Protein AF-A0ABD0Q098-F1 (afdb_monomer)

Structure (mmCIF, N/CA/C/O backbone):
data_AF-A0ABD0Q098-F1
#
_entry.id   AF-A0ABD0Q098-F1
#
loop_
_atom_site.group_PDB
_atom_site.id
_atom_site.type_symbol
_atom_site.label_atom_id
_atom_site.label_alt_id
_atom_site.label_comp_id
_atom_site.label_asym_id
_atom_site.label_entity_id
_atom_site.label_seq_id
_atom_site.pdbx_PDB_ins_code
_atom_site.Cartn_x
_atom_site.Cartn_y
_atom_site.Cartn_z
_atom_site.occupancy
_atom_site.B_iso_or_equiv
_atom_site.auth_seq_id
_atom_site.auth_comp_id
_atom_site.auth_asym_id
_atom_site.auth_atom_id
_atom_site.pdbx_PDB_model_num
ATOM 1 N N . VAL A 1 1 ? 10.739 -6.436 7.083 1.00 72.69 1 VAL A N 1
ATOM 2 C CA . VAL A 1 1 ? 9.277 -6.296 6.882 1.00 72.69 1 VAL A CA 1
ATOM 3 C C . VAL A 1 1 ? 8.904 -4.875 7.267 1.00 72.69 1 VAL A C 1
ATOM 5 O O . VAL A 1 1 ? 9.340 -4.449 8.328 1.00 72.69 1 VAL A O 1
ATOM 8 N N . ALA A 1 2 ? 8.213 -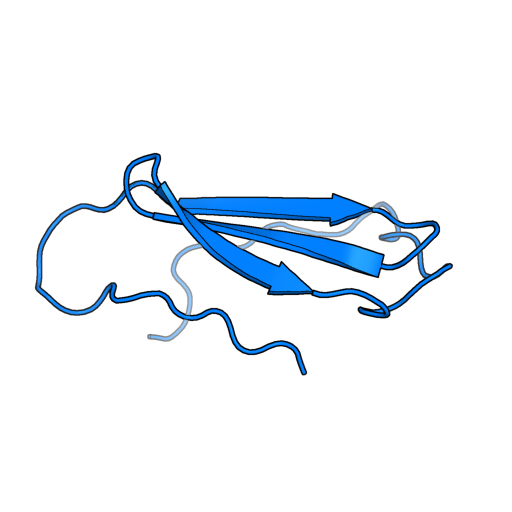4.126 6.402 1.00 87.25 2 ALA A N 1
ATOM 9 C CA . ALA A 1 2 ? 7.745 -2.779 6.739 1.00 87.25 2 ALA A CA 1
ATOM 10 C C . ALA A 1 2 ? 6.547 -2.874 7.694 1.00 87.25 2 ALA A C 1
ATOM 12 O O . ALA A 1 2 ? 5.651 -3.686 7.469 1.00 87.25 2 ALA A O 1
ATOM 13 N N . GLN A 1 3 ? 6.542 -2.069 8.755 1.00 89.81 3 GLN A N 1
ATOM 14 C CA . GLN A 1 3 ? 5.392 -1.943 9.647 1.00 89.81 3 GLN A CA 1
ATOM 15 C C . GLN A 1 3 ? 4.545 -0.754 9.197 1.00 89.81 3 GLN A C 1
ATOM 17 O O . GLN A 1 3 ? 5.048 0.365 9.106 1.00 89.81 3 GLN A O 1
ATOM 22 N N . LEU A 1 4 ? 3.269 -1.004 8.907 1.00 92.31 4 LEU A N 1
ATOM 23 C CA . LEU A 1 4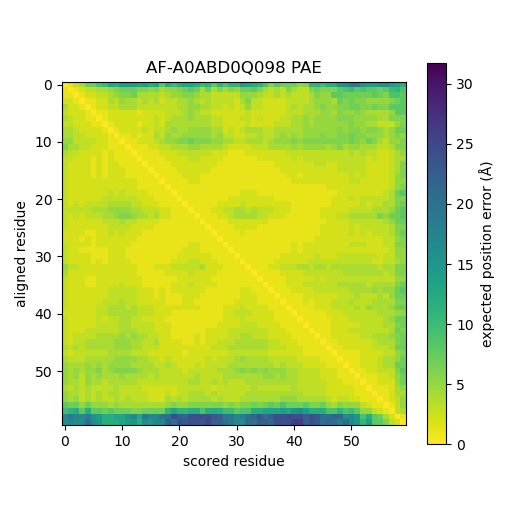 ? 2.312 0.035 8.541 1.00 92.31 4 LEU A CA 1
ATOM 24 C C . LEU A 1 4 ? 1.630 0.531 9.825 1.00 92.31 4 LEU A C 1
ATOM 26 O O . LEU A 1 4 ? 0.960 -0.268 10.481 1.00 92.31 4 LEU A O 1
ATOM 30 N N . PRO A 1 5 ? 1.781 1.807 10.213 1.00 93.19 5 PRO A N 1
ATOM 31 C CA . PRO A 1 5 ? 1.185 2.345 11.436 1.00 93.19 5 PRO A CA 1
ATOM 32 C C . PRO A 1 5 ? -0.309 2.663 11.227 1.00 93.19 5 PRO A C 1
ATOM 34 O O . PRO A 1 5 ? -0.721 3.818 11.275 1.00 93.19 5 PRO A O 1
ATOM 37 N N . LEU A 1 6 ? -1.115 1.636 10.943 1.00 94.56 6 LEU A N 1
ATOM 38 C CA . LEU A 1 6 ? -2.560 1.737 10.712 1.00 94.56 6 LEU A CA 1
ATOM 39 C C . LEU A 1 6 ? -3.334 1.225 11.931 1.00 94.56 6 LEU A C 1
ATOM 41 O O . LEU A 1 6 ? -2.924 0.261 12.574 1.00 94.56 6 LEU A O 1
ATOM 45 N N . SER A 1 7 ? -4.476 1.843 12.222 1.00 94.62 7 SER A N 1
ATOM 46 C CA . SER A 1 7 ? -5.395 1.425 13.289 1.00 94.62 7 SER A CA 1
ATOM 47 C C . SER A 1 7 ? -6.736 1.048 12.666 1.00 94.62 7 SER A C 1
ATOM 49 O O . SER A 1 7 ? -7.521 1.934 12.351 1.00 94.62 7 SER A O 1
ATOM 51 N N . LEU A 1 8 ? -6.970 -0.252 12.445 1.00 93.75 8 LEU A N 1
ATOM 52 C CA . LEU A 1 8 ? -8.108 -0.761 11.654 1.00 93.75 8 LEU A CA 1
ATOM 53 C C . LEU A 1 8 ? -9.119 -1.598 12.459 1.00 93.75 8 LEU A C 1
ATOM 55 O O . LEU A 1 8 ? -10.128 -2.038 11.918 1.00 93.75 8 LEU A O 1
ATOM 59 N N . SER A 1 9 ? -8.839 -1.876 13.734 1.00 92.31 9 SER A N 1
ATOM 60 C CA . SER A 1 9 ? -9.595 -2.831 14.556 1.00 92.31 9 SER A CA 1
ATOM 61 C C . SER A 1 9 ? -10.598 -2.167 15.508 1.00 92.31 9 SER A C 1
ATOM 63 O O . SER A 1 9 ? -10.861 -2.698 16.584 1.00 92.31 9 SER A O 1
ATOM 65 N N . ASP A 1 10 ? -11.132 -0.997 15.155 1.00 94.38 10 ASP A N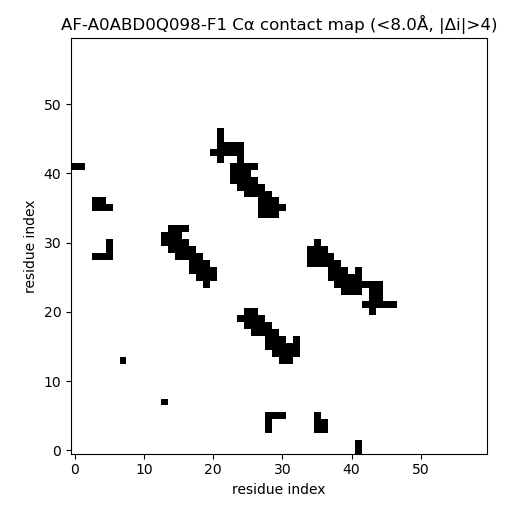 1
ATOM 66 C CA . ASP A 1 10 ? -12.067 -0.230 15.994 1.00 94.38 10 ASP A CA 1
ATOM 67 C C . ASP A 1 10 ? -13.555 -0.474 15.650 1.00 94.38 10 ASP A C 1
ATOM 69 O O . ASP A 1 10 ? -14.448 0.120 16.255 1.00 94.38 10 ASP A O 1
ATOM 73 N N . GLY A 1 11 ? -13.830 -1.361 14.685 1.00 94.81 11 GLY A N 1
ATOM 74 C CA . GLY A 1 11 ? -15.179 -1.698 14.223 1.00 94.81 11 GLY A CA 1
ATOM 75 C C . GLY A 1 11 ? -15.784 -0.694 13.236 1.00 94.81 11 GLY A C 1
ATOM 76 O O . GLY A 1 11 ? -16.956 -0.835 12.87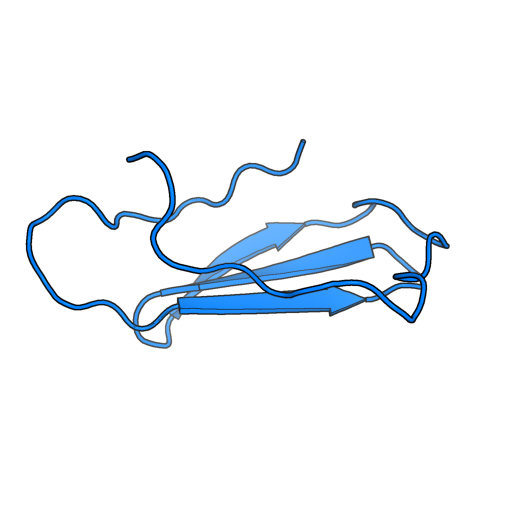8 1.00 94.81 11 GLY A O 1
ATOM 77 N N . ARG A 1 12 ? -15.023 0.309 12.784 1.00 96.25 12 ARG A N 1
ATOM 78 C CA . ARG A 1 12 ? -15.460 1.293 11.789 1.00 96.25 12 ARG A CA 1
ATOM 79 C C . ARG A 1 12 ? -14.905 0.969 10.407 1.00 96.25 12 ARG A C 1
ATOM 81 O O . ARG A 1 12 ? -13.916 0.262 10.238 1.00 96.25 12 ARG A O 1
ATOM 88 N N . TRP A 1 13 ? -15.570 1.511 9.390 1.00 96.69 13 TRP A N 1
ATOM 89 C CA . TRP A 1 13 ? -15.024 1.500 8.039 1.00 96.69 13 TRP A CA 1
ATOM 90 C C . TRP A 1 13 ? -13.861 2.491 7.941 1.00 96.69 13 TRP A C 1
ATOM 92 O O . TRP A 1 13 ? -13.999 3.637 8.374 1.00 96.69 13 TRP A O 1
ATOM 102 N N . HIS A 1 14 ? -12.768 2.052 7.319 1.00 97.12 14 HIS A N 1
ATOM 103 C CA . HIS A 1 14 ? -11.602 2.875 7.015 1.00 97.12 14 HIS A CA 1
ATOM 104 C C . HIS A 1 14 ? -11.247 2.789 5.533 1.00 97.12 14 HIS A C 1
ATOM 106 O O . HIS A 1 14 ? -11.299 1.716 4.926 1.00 97.12 14 HIS A O 1
ATOM 112 N N . HIS A 1 15 ? -10.815 3.911 4.965 1.00 97.56 15 HIS A N 1
ATOM 113 C CA . HIS A 1 15 ? -10.205 3.960 3.642 1.00 97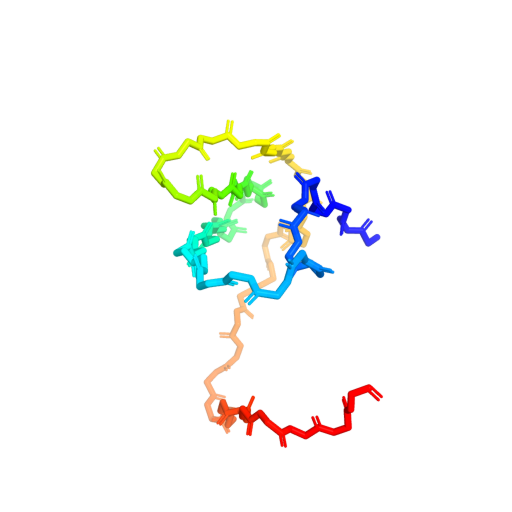.56 15 HIS A CA 1
ATOM 114 C C . HIS A 1 15 ? -8.688 3.801 3.763 1.00 97.56 15 HIS A C 1
ATOM 116 O O . HIS A 1 15 ? -8.046 4.606 4.435 1.00 97.56 15 HIS A O 1
ATOM 122 N N . VAL A 1 16 ? -8.100 2.809 3.091 1.00 97.38 16 VAL A N 1
ATOM 123 C CA . VAL A 1 16 ? -6.650 2.566 3.127 1.00 97.38 16 VAL A CA 1
ATOM 124 C C . VAL A 1 16 ? -6.054 2.686 1.730 1.00 97.38 16 VAL A C 1
ATOM 126 O O . VAL A 1 16 ? -6.516 2.026 0.801 1.00 97.38 16 VAL A O 1
ATOM 129 N N . CYS A 1 17 ? -4.982 3.471 1.603 1.00 98.00 17 CYS A N 1
ATOM 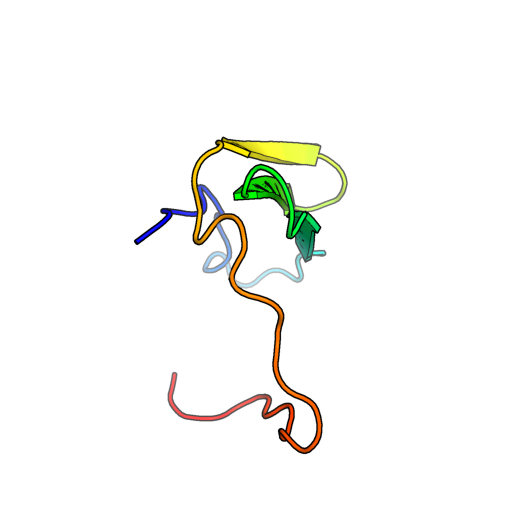130 C CA . CYS A 1 17 ? -4.153 3.513 0.396 1.00 98.00 17 CYS A CA 1
ATOM 131 C C . CYS A 1 17 ? -2.707 3.175 0.750 1.00 98.00 17 CYS A C 1
ATOM 133 O O . CYS A 1 17 ? -2.158 3.747 1.690 1.00 98.00 17 CYS A O 1
ATOM 135 N N . ILE A 1 18 ? -2.079 2.300 -0.035 1.00 97.31 18 ILE A N 1
ATOM 136 C CA . ILE A 1 18 ? -0.649 1.993 0.059 1.00 97.31 18 ILE A CA 1
ATOM 137 C C . ILE A 1 18 ? -0.007 2.284 -1.294 1.00 97.31 18 ILE A C 1
ATOM 139 O O . ILE A 1 18 ? -0.522 1.854 -2.327 1.00 97.31 18 ILE A O 1
ATOM 143 N N . THR A 1 19 ? 1.114 2.998 -1.291 1.00 97.69 19 THR A N 1
ATOM 144 C CA . THR A 1 19 ? 1.936 3.225 -2.486 1.00 97.69 19 THR A CA 1
ATOM 145 C C . THR A 1 19 ? 3.288 2.547 -2.318 1.00 97.69 19 THR A C 1
ATOM 147 O O . THR A 1 19 ? 3.772 2.362 -1.200 1.00 97.69 19 THR A O 1
ATOM 150 N N . TRP A 1 20 ? 3.890 2.143 -3.436 1.00 98.00 20 TRP A N 1
ATOM 151 C CA . TRP A 1 20 ? 5.246 1.612 -3.470 1.00 98.00 20 TRP A CA 1
ATOM 152 C C . TRP A 1 20 ? 5.893 1.859 -4.836 1.00 98.00 20 TRP A C 1
ATOM 154 O O . TRP A 1 20 ? 5.239 1.699 -5.870 1.00 98.00 20 TRP A O 1
ATOM 164 N N . THR A 1 21 ? 7.176 2.215 -4.853 1.00 97.81 21 THR A N 1
ATOM 165 C CA . THR A 1 21 ? 7.967 2.411 -6.075 1.00 97.81 21 THR A CA 1
ATOM 166 C C . THR A 1 21 ? 9.057 1.353 -6.215 1.00 97.81 21 THR A C 1
ATOM 168 O O . THR A 1 21 ? 9.819 1.069 -5.295 1.00 97.81 21 THR A O 1
ATOM 171 N N . THR A 1 22 ? 9.207 0.798 -7.420 1.00 98.06 22 THR A N 1
ATOM 172 C CA . THR A 1 22 ? 10.190 -0.270 -7.661 1.00 98.06 22 THR A CA 1
ATOM 173 C C . THR A 1 22 ? 11.635 0.185 -7.537 1.00 98.06 22 THR A C 1
ATOM 175 O O . THR A 1 22 ? 12.471 -0.592 -7.098 1.00 98.06 22 THR A O 1
ATOM 178 N N . ARG A 1 23 ? 11.965 1.413 -7.939 1.00 97.44 23 ARG A N 1
ATOM 179 C CA . ARG A 1 23 ? 13.365 1.849 -8.050 1.00 97.44 23 ARG A CA 1
ATOM 180 C C . ARG A 1 23 ? 14.059 1.953 -6.690 1.00 97.44 23 ARG A C 1
ATOM 182 O O . ARG A 1 23 ? 15.147 1.424 -6.509 1.00 97.44 23 ARG A O 1
ATOM 189 N N . ASP A 1 24 ? 13.434 2.664 -5.767 1.00 96.94 24 ASP A N 1
ATOM 190 C CA . ASP A 1 24 ? 13.976 3.067 -4.465 1.00 96.94 24 ASP A CA 1
ATOM 191 C C . ASP A 1 24 ? 13.259 2.375 -3.295 1.00 9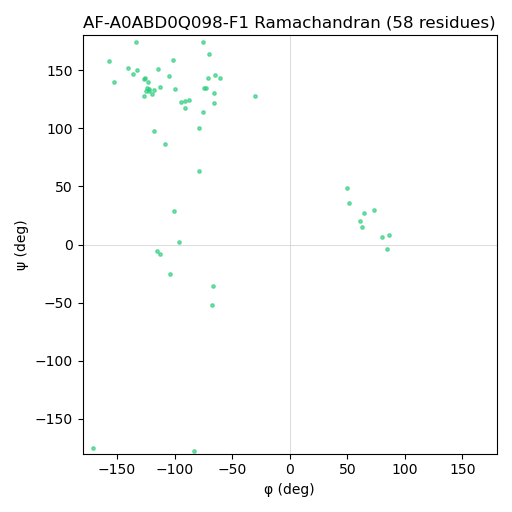6.94 24 ASP A C 1
ATOM 193 O O . ASP A 1 24 ? 13.711 2.446 -2.151 1.00 96.94 24 ASP A O 1
ATOM 197 N N . GLY A 1 25 ? 12.168 1.652 -3.564 1.00 97.44 25 GLY A N 1
ATOM 198 C CA . GLY A 1 25 ? 11.381 1.014 -2.517 1.00 97.44 25 GLY A CA 1
ATOM 199 C C . GLY A 1 25 ? 10.728 2.032 -1.585 1.00 97.44 25 GLY A C 1
ATOM 200 O O . GLY A 1 25 ? 10.528 1.717 -0.409 1.00 97.44 25 GLY A O 1
ATOM 201 N N . LEU A 1 26 ? 10.452 3.248 -2.079 1.00 98.00 26 LEU A N 1
ATOM 202 C CA . LEU A 1 26 ? 9.681 4.240 -1.340 1.00 98.00 26 LEU A CA 1
ATOM 203 C C . LEU A 1 26 ? 8.269 3.707 -1.186 1.00 98.00 26 LEU A C 1
ATOM 205 O O . LEU A 1 26 ? 7.661 3.275 -2.164 1.00 98.00 26 LEU A O 1
ATOM 209 N N . TRP A 1 27 ? 7.757 3.737 0.033 1.00 98.00 27 TRP A N 1
ATOM 210 C CA . TRP A 1 27 ? 6.386 3.357 0.325 1.00 98.00 27 TRP A CA 1
ATOM 211 C C . TRP A 1 27 ? 5.731 4.396 1.215 1.00 98.00 27 TRP A C 1
ATOM 213 O O . TRP A 1 27 ? 6.390 5.038 2.034 1.00 98.00 27 TRP A O 1
ATOM 223 N N . GLU A 1 28 ? 4.420 4.533 1.069 1.00 98.25 28 GLU A N 1
ATOM 224 C CA . GLU A 1 28 ? 3.590 5.384 1.912 1.00 98.25 28 GLU A CA 1
ATOM 225 C C . GLU A 1 28 ? 2.308 4.640 2.278 1.00 98.25 28 GLU A C 1
ATOM 227 O O . GLU A 1 28 ? 1.787 3.843 1.495 1.00 98.25 28 GLU A O 1
ATOM 232 N N . ALA A 1 29 ? 1.801 4.905 3.478 1.00 98.12 29 ALA A N 1
ATOM 233 C CA . ALA A 1 29 ? 0.559 4.342 3.980 1.00 98.12 29 ALA A CA 1
ATOM 234 C C . ALA A 1 29 ? -0.389 5.450 4.416 1.00 98.12 29 ALA A C 1
ATOM 236 O O . ALA A 1 29 ? -0.004 6.351 5.168 1.00 98.12 29 ALA A O 1
ATOM 237 N N . TYR A 1 30 ? -1.635 5.348 3.966 1.00 98.25 30 TYR A N 1
ATOM 238 C CA . TYR A 1 30 ? -2.691 6.302 4.251 1.00 98.25 30 TYR A CA 1
ATOM 239 C C . TYR A 1 30 ? -3.880 5.611 4.906 1.00 98.25 30 TYR A C 1
ATOM 241 O O . TYR A 1 30 ? -4.281 4.533 4.467 1.00 98.25 30 TYR A O 1
ATOM 249 N N . GLN A 1 31 ? -4.473 6.276 5.893 1.00 98.00 31 GLN A N 1
ATOM 250 C CA . GLN A 1 31 ? -5.750 5.917 6.501 1.00 98.00 31 GLN A CA 1
ATOM 251 C C . GLN A 1 31 ? -6.666 7.137 6.453 1.00 98.00 31 GLN A C 1
ATOM 253 O O . GLN A 1 31 ? -6.264 8.230 6.847 1.00 98.00 31 GLN A O 1
ATOM 258 N N . ASP A 1 32 ? -7.876 6.967 5.928 1.00 97.81 32 ASP A N 1
ATOM 259 C CA . ASP A 1 32 ? -8.912 8.005 5.863 1.00 97.81 32 ASP A CA 1
ATOM 260 C C . ASP A 1 32 ? -8.417 9.325 5.236 1.00 97.81 32 ASP A C 1
ATOM 262 O O . ASP A 1 32 ? -8.794 10.426 5.632 1.00 97.81 32 ASP A O 1
ATOM 266 N N . GLY A 1 33 ? -7.538 9.206 4.234 1.00 97.25 33 GLY A N 1
ATOM 267 C CA . GLY A 1 33 ? -6.947 10.332 3.503 1.00 97.25 33 GLY A CA 1
ATOM 268 C C . GLY A 1 33 ? -5.708 10.960 4.153 1.00 97.25 33 GLY A C 1
ATOM 269 O O . GLY A 1 33 ? -5.091 11.830 3.542 1.00 97.25 33 GLY A O 1
ATOM 270 N N . GLN A 1 34 ? -5.295 10.518 5.344 1.00 97.88 34 GLN A N 1
ATOM 271 C CA . GLN A 1 34 ? -4.092 11.007 6.024 1.00 97.88 34 GLN A CA 1
ATOM 272 C C . GLN A 1 34 ? -2.918 10.050 5.837 1.00 97.88 34 GLN A C 1
ATOM 274 O O . GLN A 1 34 ? -3.070 8.847 6.030 1.00 97.88 34 GLN A O 1
ATOM 279 N N . ARG A 1 35 ? -1.729 10.575 5.506 1.00 97.75 35 ARG A N 1
ATOM 280 C CA . ARG A 1 35 ? -0.495 9.776 5.450 1.00 97.75 35 ARG A CA 1
ATOM 281 C C . ARG A 1 35 ? -0.011 9.489 6.870 1.00 97.75 35 ARG A C 1
ATOM 283 O O . ARG A 1 35 ? 0.392 10.417 7.566 1.00 97.75 35 ARG A O 1
ATOM 290 N N . LEU A 1 36 ? -0.024 8.223 7.276 1.00 97.88 36 LEU A N 1
ATOM 291 C CA . LEU A 1 36 ? 0.381 7.788 8.618 1.00 97.88 36 LEU A CA 1
ATOM 292 C C . LEU A 1 36 ? 1.764 7.139 8.650 1.00 97.88 36 LEU A C 1
ATOM 294 O O . LEU A 1 36 ? 2.426 7.151 9.684 1.00 97.88 36 LEU A O 1
ATOM 298 N N . GLY A 1 37 ? 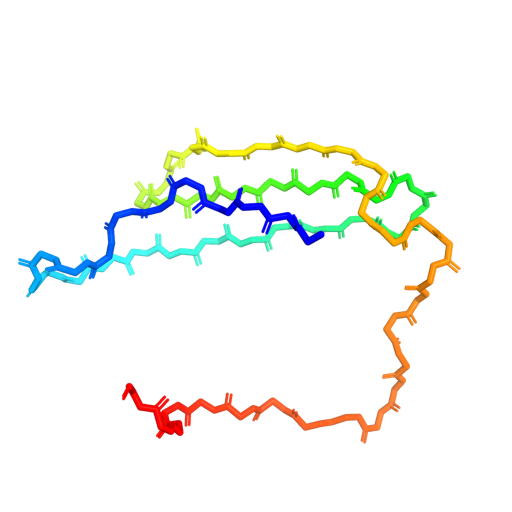2.214 6.579 7.527 1.00 97.12 37 GLY A N 1
ATOM 299 C CA . GLY A 1 37 ? 3.499 5.897 7.437 1.00 97.12 37 GLY A CA 1
ATOM 300 C C . GLY A 1 37 ? 4.210 6.183 6.128 1.00 97.12 37 GLY A C 1
ATOM 301 O O . GLY A 1 37 ? 3.574 6.430 5.103 1.00 97.12 37 GLY A O 1
ATOM 302 N N . SER A 1 38 ? 5.534 6.130 6.175 1.00 97.69 38 SER A N 1
ATOM 303 C CA . SER A 1 38 ? 6.385 6.159 4.994 1.00 97.69 38 SER A CA 1
ATOM 304 C C . SER A 1 38 ? 7.740 5.537 5.295 1.00 97.69 38 SER A C 1
ATOM 306 O O . SER A 1 38 ? 8.186 5.544 6.443 1.00 97.69 38 SER A O 1
ATOM 308 N N . GLY A 1 39 ? 8.429 5.081 4.259 1.00 97.06 39 GLY A N 1
ATOM 309 C CA . GLY A 1 39 ? 9.811 4.637 4.357 1.00 97.06 39 GLY A CA 1
ATOM 310 C C . GLY A 1 39 ? 10.419 4.375 2.988 1.00 97.06 39 GLY A C 1
ATOM 311 O O . GLY A 1 39 ? 9.793 4.612 1.959 1.00 97.06 39 GLY A O 1
ATOM 312 N N . GLU A 1 40 ? 11.644 3.872 2.993 1.00 96.75 40 GLU A N 1
ATOM 313 C CA . GLU A 1 40 ? 12.450 3.589 1.803 1.00 96.75 40 GLU A CA 1
ATOM 314 C C . GLU A 1 40 ? 13.095 2.201 1.906 1.00 96.75 40 GLU A C 1
ATOM 316 O O . GLU A 1 40 ? 12.989 1.531 2.938 1.00 96.75 40 GLU A O 1
ATOM 321 N N . ASN A 1 41 ? 13.770 1.760 0.840 1.00 96.69 41 ASN A N 1
ATOM 322 C CA . ASN A 1 41 ? 14.486 0.482 0.780 1.00 96.69 41 ASN A CA 1
ATOM 323 C C . ASN A 1 41 ? 13.594 -0.761 0.977 1.00 96.69 41 ASN A C 1
ATOM 325 O O . ASN A 1 41 ? 14.093 -1.856 1.258 1.00 96.69 41 ASN A O 1
ATOM 329 N N . LEU A 1 42 ? 12.277 -0.641 0.774 1.00 97.06 42 LEU A N 1
ATOM 330 C CA . LEU A 1 42 ? 11.386 -1.796 0.737 1.00 97.06 42 LEU A CA 1
ATOM 331 C C . LEU A 1 42 ? 11.501 -2.484 -0.629 1.00 97.06 42 LEU A C 1
ATOM 333 O O . LEU A 1 42 ? 10.913 -2.030 -1.602 1.00 97.06 42 LEU A O 1
ATOM 337 N N . ALA A 1 43 ? 12.261 -3.578 -0.696 1.00 97.00 43 ALA A N 1
ATOM 338 C CA . ALA A 1 43 ? 12.446 -4.387 -1.909 1.00 97.00 43 ALA A CA 1
ATOM 339 C C . ALA A 1 43 ? 12.825 -3.578 -3.182 1.00 97.00 43 ALA A C 1
ATOM 341 O O . ALA A 1 43 ? 12.226 -3.783 -4.241 1.00 97.00 43 ALA A O 1
ATOM 342 N N . PRO A 1 44 ? 13.818 -2.668 -3.126 1.00 97.75 44 PRO A N 1
ATOM 343 C CA . PRO A 1 44 ? 14.219 -1.888 -4.294 1.00 97.75 44 PRO A CA 1
ATOM 344 C C . PRO A 1 44 ? 14.703 -2.818 -5.411 1.00 97.75 44 PRO A C 1
ATOM 346 O O . PRO A 1 44 ? 15.330 -3.843 -5.147 1.00 97.75 44 PRO A O 1
ATOM 349 N N . TRP A 1 45 ? 14.405 -2.468 -6.658 1.00 97.69 45 TRP A N 1
ATOM 350 C CA . TRP A 1 45 ? 14.716 -3.226 -7.876 1.00 97.69 45 TRP A CA 1
ATOM 351 C C . TRP A 1 45 ? 14.054 -4.606 -7.995 1.00 97.69 45 TRP A C 1
ATOM 353 O O . TRP A 1 45 ? 14.433 -5.390 -8.863 1.00 97.69 45 TRP A O 1
ATOM 363 N N . HIS A 1 46 ? 13.036 -4.899 -7.180 1.00 97.00 46 HIS A N 1
ATOM 364 C CA . HIS A 1 46 ? 12.288 -6.158 -7.238 1.00 97.00 46 HIS A CA 1
ATOM 365 C C . HIS A 1 46 ? 10.879 -5.930 -7.806 1.00 97.00 46 HIS A C 1
ATOM 367 O O . HIS A 1 46 ? 9.941 -5.716 -7.040 1.00 97.00 46 HIS A O 1
ATOM 373 N N . PRO A 1 47 ? 10.692 -5.952 -9.140 1.00 96.44 47 PRO A N 1
ATOM 374 C CA . PRO A 1 47 ? 9.380 -5.740 -9.738 1.00 96.44 47 PRO A CA 1
ATOM 375 C C . PRO A 1 47 ? 8.399 -6.856 -9.361 1.00 96.44 47 PRO A C 1
ATOM 377 O O . PRO A 1 47 ? 8.764 -8.033 -9.273 1.00 96.44 47 PRO A O 1
ATOM 380 N N . ILE A 1 48 ? 7.126 -6.487 -9.206 1.00 96.44 48 ILE A N 1
ATOM 381 C CA . ILE A 1 48 ? 6.032 -7.448 -9.049 1.00 96.44 48 ILE A CA 1
ATOM 382 C C . ILE A 1 48 ? 5.909 -8.240 -10.356 1.00 96.44 48 ILE A C 1
ATOM 384 O O . ILE A 1 48 ? 5.713 -7.666 -11.429 1.00 96.44 48 ILE A O 1
ATOM 388 N N . LYS A 1 49 ? 6.046 -9.567 -10.274 1.00 97.06 49 LYS A N 1
ATOM 389 C CA . LYS A 1 49 ? 5.937 -10.445 -11.445 1.00 97.06 49 LYS A CA 1
ATOM 390 C C . LYS A 1 49 ? 4.482 -10.515 -11.936 1.00 97.06 49 LYS A C 1
ATOM 392 O O . LYS A 1 49 ? 3.570 -10.556 -11.109 1.00 97.06 49 LYS A O 1
ATOM 397 N N . PRO A 1 50 ? 4.250 -10.577 -13.258 1.00 97.44 50 PRO A N 1
ATOM 398 C CA . PRO A 1 50 ? 2.911 -10.772 -13.802 1.00 97.44 50 PRO A CA 1
ATOM 399 C C . PRO A 1 50 ? 2.387 -12.192 -13.525 1.00 97.44 50 PRO A C 1
ATOM 401 O O . PRO A 1 50 ? 3.158 -13.102 -13.223 1.00 97.44 50 PRO A O 1
ATOM 404 N N . GLY A 1 51 ? 1.071 -12.384 -13.674 1.00 97.44 51 GLY A N 1
ATOM 405 C CA . GLY A 1 51 ? 0.414 -13.696 -13.561 1.00 97.44 51 GLY A CA 1
ATOM 406 C C . GLY A 1 51 ? 0.017 -14.117 -12.140 1.00 97.44 51 GLY A C 1
ATOM 407 O O . GLY A 1 51 ? -0.383 -15.259 -11.940 1.00 97.44 51 GLY A O 1
ATOM 408 N N . GLY A 1 52 ? 0.130 -13.218 -11.158 1.00 95.38 52 GLY A N 1
ATOM 409 C CA . GLY A 1 52 ? -0.382 -13.439 -9.804 1.00 95.38 52 GLY A CA 1
ATOM 410 C C . GLY A 1 52 ? -1.906 -13.303 -9.695 1.00 95.38 52 GLY A C 1
ATOM 411 O O . GLY A 1 52 ? -2.584 -12.898 -10.639 1.00 95.38 52 GLY A O 1
ATOM 412 N N . VAL A 1 53 ? -2.433 -13.603 -8.506 1.00 96.00 53 VAL A N 1
ATOM 413 C CA . VAL A 1 53 ? -3.857 -13.475 -8.155 1.00 96.00 53 VAL A CA 1
ATOM 414 C C . VAL A 1 53 ? -3.984 -12.576 -6.924 1.00 96.00 53 VAL A C 1
ATOM 416 O O . VAL A 1 53 ? -3.238 -12.747 -5.962 1.00 96.00 53 VAL A O 1
ATOM 419 N N . LEU A 1 54 ? -4.925 -11.627 -6.946 1.00 93.31 54 LEU A N 1
ATOM 420 C CA . LEU A 1 54 ? -5.309 -10.851 -5.765 1.00 93.31 54 LEU A CA 1
ATOM 421 C C . LEU A 1 54 ? -6.402 -11.607 -5.007 1.00 93.31 54 LEU A C 1
ATOM 423 O O . LEU A 1 54 ? -7.446 -11.915 -5.578 1.00 93.31 54 LEU A O 1
ATOM 427 N N . ILE A 1 55 ? -6.166 -11.883 -3.728 1.00 94.06 55 ILE A N 1
ATOM 428 C CA . ILE A 1 55 ? -7.098 -12.609 -2.865 1.00 94.06 55 ILE A CA 1
ATOM 429 C C . ILE A 1 55 ? -7.524 -11.687 -1.721 1.00 94.06 55 ILE A C 1
ATOM 431 O O . ILE A 1 55 ? -6.680 -11.046 -1.099 1.00 94.06 55 ILE A O 1
ATOM 435 N N . LEU A 1 56 ? -8.828 -11.631 -1.444 1.00 92.31 56 LEU A N 1
ATOM 436 C CA . LEU A 1 56 ? -9.429 -10.831 -0.374 1.00 92.31 56 LEU A CA 1
ATOM 437 C C . LEU A 1 56 ? -10.287 -11.735 0.523 1.00 92.31 56 LEU A C 1
ATOM 439 O O . LEU A 1 56 ? -10.947 -12.643 0.019 1.00 92.31 56 LEU A O 1
ATOM 443 N N . GLY A 1 57 ? -10.300 -11.474 1.834 1.00 88.62 57 GLY A N 1
ATOM 444 C CA . GLY A 1 57 ? -11.195 -12.157 2.781 1.00 88.62 57 GLY A CA 1
ATOM 445 C C . GLY A 1 57 ? -10.829 -13.611 3.105 1.00 88.62 57 GLY A C 1
ATOM 446 O O . GLY A 1 57 ? -11.723 -14.413 3.361 1.00 88.62 57 GLY A O 1
ATOM 447 N N . GLN A 1 58 ? -9.541 -13.965 3.051 1.00 86.81 58 GLN A N 1
ATOM 448 C CA . GLN A 1 58 ? -9.042 -15.210 3.662 1.00 86.81 58 GLN A CA 1
ATOM 449 C C . GLN A 1 58 ? -8.777 -15.011 5.167 1.00 86.81 58 GLN A C 1
ATOM 451 O O . GLN A 1 58 ? -9.093 -13.937 5.672 1.00 86.81 58 GLN A O 1
ATOM 456 N N . GLU A 1 59 ? -8.269 -16.053 5.851 1.00 72.12 59 GLU A N 1
ATOM 457 C CA . GLU A 1 59 ? -8.092 -16.141 7.318 1.00 72.12 59 GLU A CA 1
ATOM 458 C C . GLU A 1 59 ? -7.832 -14.792 8.010 1.00 72.12 59 GLU A C 1
ATOM 460 O O . GLU A 1 59 ? -6.941 -14.035 7.613 1.00 72.12 59 GLU A O 1
ATOM 465 N N . GLN A 1 60 ? -8.645 -14.530 9.040 1.00 56.41 60 GLN A N 1
ATOM 466 C CA . GLN A 1 60 ? -8.593 -13.352 9.906 1.00 56.41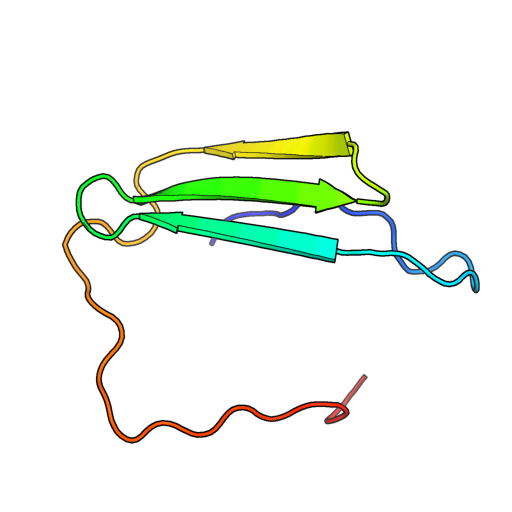 60 GLN A CA 1
ATOM 467 C C . GLN A 1 60 ? -7.807 -13.647 11.182 1.00 56.41 60 GLN A C 1
ATOM 469 O O . GLN A 1 60 ? -8.049 -14.723 11.776 1.00 56.41 60 GLN A O 1
#

Organism: Cirrhinus mrigala (NCBI:txid683832)

Solvent-accessible surface area (backbone atoms only — not comparable to full-atom values): 4120 Å² total; per-residue (Å²): 133,90,82,73,72,72,90,73,87,82,84,61,92,78,51,76,51,76,50,75,41,47,77,57,8,38,33,41,34,28,51,73,88,41,81,62,32,73,52,63,66,54,60,47,72,56,71,86,70,84,90,73,83,94,84,80,89,67,94,130

Secondary structure (DSSP, 8-state):
-PPP-----SSS---EEEEE-TTT--EEEEETTEEEEEES-SSTT-PPPTT-----S---

InterPro domains:
  IPR001759 Pentraxin domain [PR00895] (15-33)
  IPR001759 Pentraxin domain [PR00895] (42-60)
  IPR001759 Pentraxin domain [PS51828] (1-60)
  IPR013320 Concanavalin A-like lectin/glucanase domain superfamily [SSF49899] (4-60)
  IPR030476 Pentaxin, conserved site [PS00289] (15-22)
  IPR051360 Neuronal Pentraxin and Related [PTHR19277] (1-60)

Sequence (60 aa):
VAQLPLSLSDGRWHHVCITWTTRDGLWEAYQDGQRLGSGENLAPWHPIKPGGVLILGQEQ

Mean predicted aligned error: 3.46 Å

Nearest PDB structures (foldseek):
  7qby-assembly1_A  TM=3.254E-01  e=1.662E+00  Homo sapiens
  3gyx-assembly6_L  TM=3.378E-01  e=6.115E+00  Megalodesulfovibrio gigas

Radius of gyration: 13.47 Å; Cα contacts (8 Å, |Δi|>4): 84; chains: 1; bounding box: 30×27×30 Å

Foldseek 3Di:
DDDDPDDDPPPDDWDWDWDADQAWRWIWIDINRDTDDIDTPNNHNDDDDPDDDDDPDPDD

pLDDT: mean 94.54, std 7.04, range [56.41, 98.25]